Protein AF-A0A0G0U5P7-F1 (afdb_monomer_lite)

Structure (mmCIF, N/CA/C/O backbone):
data_AF-A0A0G0U5P7-F1
#
_entry.id   AF-A0A0G0U5P7-F1
#
loop_
_atom_site.group_PDB
_atom_site.id
_atom_site.type_symbol
_atom_site.label_atom_id
_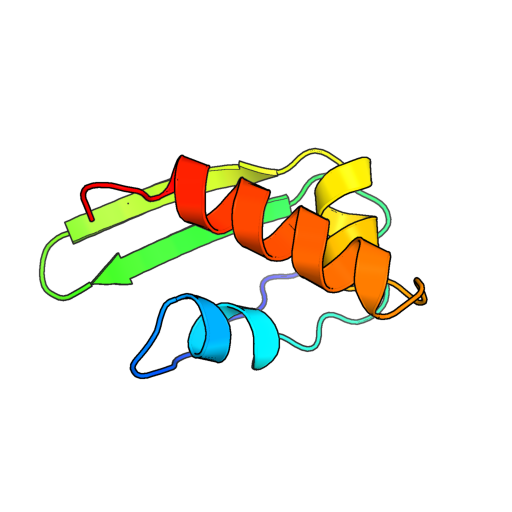atom_site.label_alt_id
_atom_site.label_comp_id
_atom_site.label_asym_id
_atom_site.label_entity_id
_atom_site.label_seq_id
_atom_site.pdbx_PDB_ins_code
_atom_site.Cartn_x
_atom_site.Cartn_y
_atom_site.Cartn_z
_atom_site.occupancy
_atom_site.B_iso_or_equiv
_atom_site.auth_seq_id
_atom_site.auth_comp_id
_atom_site.auth_asym_id
_atom_site.auth_atom_id
_atom_site.pdbx_PDB_model_num
ATOM 1 N N . MET A 1 1 ? -9.753 -6.314 -17.162 1.00 53.91 1 MET A N 1
ATOM 2 C CA . MET A 1 1 ? -9.953 -6.964 -15.845 1.00 53.91 1 MET A CA 1
ATOM 3 C C . MET A 1 1 ? -8.934 -6.406 -14.861 1.00 53.91 1 MET A C 1
ATOM 5 O O . MET A 1 1 ? -7.769 -6.311 -15.222 1.00 53.91 1 MET A O 1
ATOM 9 N N . GLY A 1 2 ? -9.357 -5.975 -13.671 1.00 67.31 2 GLY A N 1
ATOM 10 C CA . GLY A 1 2 ? -8.437 -5.552 -12.606 1.00 67.31 2 GLY A CA 1
ATOM 11 C C . GLY A 1 2 ? -7.972 -6.754 -11.784 1.00 67.31 2 GLY A C 1
ATOM 12 O O . GLY A 1 2 ? -8.765 -7.661 -11.540 1.00 67.31 2 GLY A O 1
ATOM 13 N N . VAL A 1 3 ? -6.706 -6.773 -11.362 1.00 74.38 3 VAL A N 1
ATOM 14 C CA . VAL A 1 3 ? -6.173 -7.832 -10.491 1.00 74.38 3 VAL A CA 1
ATOM 15 C C . VAL A 1 3 ? -6.344 -7.404 -9.038 1.00 74.38 3 VAL A C 1
ATOM 17 O O . VAL A 1 3 ? -5.934 -6.303 -8.665 1.00 74.38 3 VAL A O 1
ATOM 20 N N . ARG A 1 4 ? -6.970 -8.259 -8.226 1.00 77.75 4 ARG A N 1
ATOM 21 C CA . ARG A 1 4 ? -7.139 -8.031 -6.788 1.00 77.75 4 ARG A CA 1
ATOM 22 C C . ARG A 1 4 ? -6.037 -8.746 -6.023 1.00 77.75 4 ARG A C 1
ATOM 24 O O . ARG A 1 4 ? -5.744 -9.905 -6.298 1.00 77.75 4 ARG A O 1
ATOM 31 N N . TYR A 1 5 ? -5.471 -8.047 -5.050 1.00 80.31 5 TYR A N 1
ATOM 32 C CA . TYR A 1 5 ? -4.487 -8.580 -4.120 1.00 80.31 5 TYR A CA 1
ATOM 33 C C . TYR A 1 5 ? -4.993 -8.322 -2.707 1.00 80.31 5 TYR A C 1
ATOM 35 O O . TYR A 1 5 ? -5.469 -7.226 -2.412 1.00 80.31 5 TYR A O 1
ATOM 43 N N . SER A 1 6 ? -4.906 -9.332 -1.853 1.00 77.00 6 SER A N 1
ATOM 44 C CA . SER A 1 6 ? -5.320 -9.263 -0.455 1.00 77.00 6 SER A CA 1
ATOM 45 C C . SER A 1 6 ? -4.149 -9.659 0.428 1.00 77.00 6 SER A C 1
ATOM 47 O O . SER A 1 6 ? -3.484 -10.660 0.167 1.00 77.00 6 SER A O 1
ATOM 49 N N . GLY A 1 7 ? -3.911 -8.868 1.464 1.00 76.25 7 GLY A N 1
ATOM 50 C CA . GLY A 1 7 ? -2.849 -9.057 2.435 1.00 76.25 7 GLY A CA 1
ATOM 51 C C . GLY A 1 7 ? -3.415 -8.761 3.811 1.00 76.25 7 GLY A C 1
ATOM 52 O O . GLY A 1 7 ? -4.247 -7.866 3.969 1.00 76.25 7 GLY A O 1
ATOM 53 N N . SER A 1 8 ? -3.007 -9.544 4.799 1.00 75.19 8 SER A N 1
ATOM 54 C CA . SER A 1 8 ? -3.373 -9.341 6.196 1.00 75.19 8 SER A CA 1
ATOM 55 C C . SER A 1 8 ? -2.128 -9.000 7.009 1.00 75.19 8 SER A C 1
ATOM 57 O O . SER A 1 8 ? -0.992 -9.263 6.604 1.00 75.19 8 SER A O 1
ATOM 59 N N . GLY A 1 9 ? -2.335 -8.353 8.151 1.00 76.38 9 GLY A N 1
ATOM 60 C CA . GLY A 1 9 ? -1.264 -7.999 9.068 1.00 76.38 9 GLY A CA 1
ATOM 61 C C . GLY A 1 9 ? -1.802 -7.327 10.323 1.00 76.38 9 GLY A C 1
ATOM 62 O O . GLY A 1 9 ? -2.848 -6.686 10.296 1.00 76.38 9 GLY A O 1
ATOM 63 N N . ASN A 1 10 ? -1.059 -7.451 11.423 1.00 74.88 10 ASN A N 1
ATOM 64 C CA . ASN A 1 10 ? -1.427 -6.850 12.714 1.00 74.88 10 ASN A CA 1
ATOM 65 C C . ASN A 1 10 ? -1.286 -5.319 12.721 1.00 74.88 10 ASN A C 1
ATOM 67 O O . ASN A 1 10 ? -1.792 -4.647 13.615 1.00 74.88 10 ASN A O 1
ATOM 71 N N . THR A 1 11 ? -0.588 -4.766 11.729 1.00 75.50 11 THR A N 1
ATOM 72 C CA . THR A 1 11 ? -0.475 -3.329 11.485 1.00 75.50 11 THR A CA 1
ATOM 73 C C . THR A 1 11 ? -0.805 -3.040 10.027 1.00 75.50 11 THR A C 1
ATOM 75 O O . THR A 1 11 ? -0.600 -3.887 9.155 1.00 75.50 11 THR A O 1
ATOM 78 N N . VAL A 1 12 ? -1.276 -1.821 9.756 1.00 72.69 12 VAL A N 1
ATOM 79 C CA . VAL A 1 12 ? -1.537 -1.323 8.395 1.00 72.69 12 VAL A CA 1
ATOM 80 C C . VAL A 1 12 ? -0.307 -1.505 7.500 1.00 72.69 12 VAL A C 1
ATOM 82 O O . VAL A 1 12 ? -0.414 -1.969 6.370 1.00 72.69 12 VAL A O 1
ATOM 85 N N . GLU A 1 13 ? 0.876 -1.219 8.041 1.00 73.19 13 GLU A N 1
ATOM 86 C CA . GLU A 1 13 ? 2.156 -1.408 7.361 1.00 73.19 13 GLU A CA 1
ATOM 87 C C . GLU A 1 13 ? 2.399 -2.871 6.971 1.00 73.19 13 GLU A C 1
ATOM 89 O O . GLU A 1 13 ? 2.699 -3.155 5.812 1.00 73.19 13 GLU A O 1
ATOM 94 N N . LYS A 1 14 ? 2.219 -3.818 7.900 1.00 76.19 14 LYS A N 1
ATOM 95 C CA . LYS A 1 14 ? 2.397 -5.249 7.609 1.00 76.19 14 LYS A CA 1
ATOM 96 C C . LYS A 1 14 ? 1.371 -5.762 6.603 1.00 76.19 14 LYS A C 1
ATOM 98 O O . LYS A 1 14 ? 1.726 -6.552 5.738 1.00 76.19 14 LYS A O 1
ATOM 103 N N . ALA A 1 15 ? 0.127 -5.295 6.688 1.00 77.44 15 ALA A N 1
ATOM 104 C CA . ALA A 1 15 ? -0.929 -5.680 5.755 1.00 77.44 15 ALA A CA 1
ATOM 105 C C . ALA A 1 15 ? -0.665 -5.171 4.328 1.00 77.44 15 ALA A C 1
ATOM 107 O O . ALA A 1 15 ? -0.976 -5.858 3.363 1.00 77.44 15 ALA A O 1
ATOM 108 N N . ILE A 1 16 ? -0.071 -3.983 4.183 1.00 75.88 16 ILE A N 1
ATOM 109 C CA . ILE A 1 16 ? 0.278 -3.422 2.872 1.00 75.88 16 ILE A CA 1
ATOM 110 C C . ILE A 1 16 ? 1.559 -4.056 2.330 1.00 75.88 16 ILE A C 1
ATOM 112 O O . ILE A 1 16 ? 1.630 -4.361 1.148 1.00 75.88 16 ILE A O 1
ATOM 116 N N . THR A 1 17 ? 2.573 -4.269 3.166 1.00 74.69 17 THR A N 1
ATOM 117 C CA . THR A 1 17 ? 3.846 -4.872 2.732 1.00 74.69 17 THR A CA 1
ATOM 118 C C . THR A 1 17 ? 3.739 -6.364 2.439 1.00 74.69 17 THR A C 1
ATOM 120 O O . THR A 1 17 ? 4.527 -6.875 1.646 1.00 74.69 17 THR A O 1
ATOM 123 N N . SER A 1 18 ? 2.750 -7.058 3.014 1.00 79.25 18 SER A N 1
ATOM 124 C CA . SER A 1 18 ? 2.425 -8.437 2.640 1.00 79.25 18 SER A CA 1
ATOM 125 C C . SER A 1 18 ? 1.771 -8.543 1.258 1.00 79.25 18 SER A C 1
ATOM 127 O O . SER A 1 18 ? 1.764 -9.623 0.666 1.00 79.25 18 SER A O 1
ATOM 129 N N . LEU A 1 19 ? 1.273 -7.435 0.694 1.00 81.00 19 LEU A N 1
ATOM 130 C CA . LEU A 1 19 ? 0.828 -7.404 -0.694 1.00 81.00 19 LEU A CA 1
ATOM 131 C C . LEU A 1 19 ? 2.048 -7.452 -1.615 1.00 81.00 19 LEU A C 1
ATOM 133 O O . LEU A 1 19 ? 2.864 -6.531 -1.646 1.00 81.00 19 LEU A O 1
ATOM 137 N N . ASN A 1 20 ? 2.120 -8.492 -2.440 1.00 73.94 20 ASN A N 1
ATOM 138 C CA . ASN A 1 20 ? 3.117 -8.603 -3.500 1.00 73.94 20 ASN A CA 1
ATOM 139 C C . ASN A 1 20 ? 2.446 -8.604 -4.882 1.00 73.94 20 ASN A C 1
ATOM 141 O O . ASN A 1 20 ? 2.327 -9.656 -5.520 1.00 73.94 20 ASN A O 1
ATOM 145 N N . PRO A 1 21 ? 1.932 -7.452 -5.346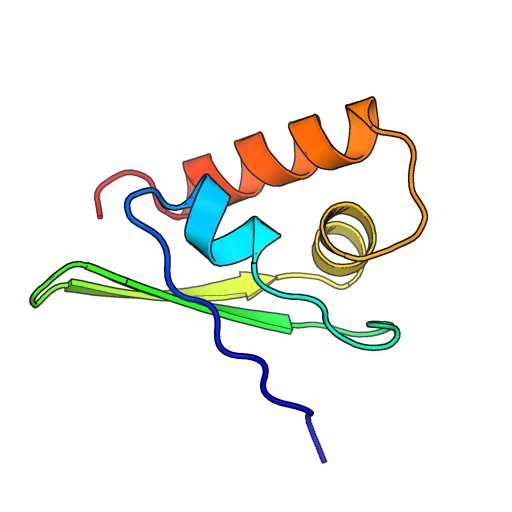 1.00 75.75 21 PRO A N 1
ATOM 146 C CA . PRO A 1 21 ? 1.253 -7.405 -6.621 1.00 75.75 21 PRO A CA 1
ATOM 147 C C . PRO A 1 21 ? 2.249 -7.486 -7.783 1.00 75.75 21 PRO A C 1
ATOM 149 O O . PRO A 1 21 ? 3.235 -6.750 -7.837 1.00 75.75 21 PRO A O 1
ATOM 152 N N . LYS A 1 22 ? 1.979 -8.355 -8.764 1.00 67.25 22 LYS A N 1
ATOM 153 C CA . LYS A 1 22 ? 2.784 -8.426 -9.990 1.00 67.25 22 LYS A CA 1
ATOM 154 C C . LYS A 1 22 ? 2.529 -7.164 -10.820 1.00 67.25 22 LYS A C 1
ATOM 156 O O . LYS A 1 22 ? 1.416 -6.964 -11.292 1.00 67.25 22 LYS A O 1
ATOM 161 N N . ILE A 1 23 ? 3.567 -6.329 -10.952 1.00 63.91 23 ILE A N 1
ATOM 162 C CA . ILE A 1 23 ? 3.684 -5.128 -11.807 1.00 63.91 23 ILE A CA 1
ATOM 163 C C . ILE A 1 23 ? 2.403 -4.281 -11.842 1.00 63.91 23 ILE A C 1
ATOM 165 O O . ILE A 1 23 ? 1.536 -4.447 -12.699 1.00 63.91 23 ILE A O 1
ATOM 169 N N . VAL A 1 24 ? 2.312 -3.292 -10.953 1.00 65.75 24 VAL A N 1
ATOM 170 C CA 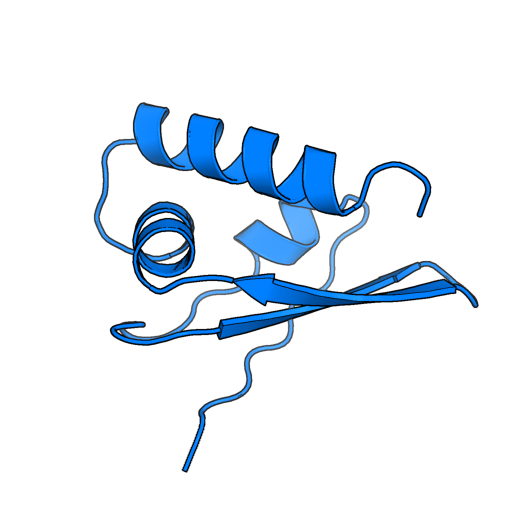. VAL A 1 24 ? 1.171 -2.369 -10.944 1.00 65.75 24 VAL A CA 1
ATOM 171 C C . VAL A 1 24 ? 1.515 -1.097 -11.719 1.00 65.75 24 VAL A C 1
ATOM 173 O O . VAL A 1 24 ? 2.356 -0.306 -11.300 1.00 65.75 24 VAL A O 1
ATOM 176 N N . ARG A 1 25 ? 0.879 -0.908 -12.882 1.00 66.62 25 ARG A N 1
ATOM 177 C CA . ARG A 1 25 ? 1.103 0.243 -13.788 1.00 66.62 25 ARG A CA 1
ATOM 178 C C . ARG A 1 25 ? -0.059 1.242 -13.824 1.00 66.62 25 ARG A C 1
ATOM 180 O O . ARG A 1 25 ? -0.028 2.177 -14.625 1.00 66.62 25 ARG A O 1
ATOM 187 N N . GLY A 1 26 ? -1.076 1.048 -12.987 1.00 79.31 26 GLY A N 1
ATOM 188 C CA . GLY A 1 26 ? -2.324 1.814 -13.008 1.00 79.31 26 GLY A CA 1
ATOM 189 C C . GLY A 1 26 ? -2.750 2.326 -11.636 1.00 79.31 26 GLY A C 1
ATOM 190 O O . GLY A 1 26 ? -1.985 2.287 -10.675 1.00 79.31 26 GLY A O 1
ATOM 191 N N . MET A 1 27 ? -3.985 2.821 -11.567 1.00 82.06 27 MET A N 1
ATOM 192 C CA . MET A 1 27 ? -4.640 3.144 -10.299 1.00 82.06 27 MET A CA 1
ATOM 193 C C . MET A 1 27 ? -4.915 1.865 -9.505 1.00 82.06 27 MET A C 1
ATOM 195 O O . MET A 1 27 ? -5.124 0.798 -10.084 1.00 82.06 27 MET A O 1
ATOM 199 N N . GLY A 1 28 ? -4.925 1.984 -8.183 1.00 83.00 28 GLY A N 1
ATOM 200 C CA . GLY A 1 28 ? -5.241 0.893 -7.271 1.00 83.00 28 GLY A CA 1
ATOM 201 C C . GLY A 1 28 ? -6.350 1.309 -6.322 1.00 83.00 28 GLY A C 1
ATOM 202 O O . GLY A 1 28 ? -6.447 2.476 -5.957 1.00 83.00 28 GLY A O 1
ATOM 203 N N . VAL A 1 29 ? -7.181 0.364 -5.904 1.00 85.38 29 VAL A N 1
ATOM 204 C CA . VAL A 1 29 ? -8.080 0.564 -4.765 1.00 85.38 29 VAL A CA 1
ATOM 205 C C . VAL A 1 29 ? -7.452 -0.160 -3.588 1.00 85.38 29 VAL A C 1
ATOM 207 O O . VAL A 1 29 ? -7.190 -1.358 -3.676 1.00 85.38 29 VAL A O 1
ATOM 210 N N . LEU A 1 30 ? -7.164 0.577 -2.517 1.00 86.38 30 LEU A N 1
ATOM 211 C CA . LEU A 1 30 ? -6.693 0.010 -1.265 1.00 86.38 30 LEU A CA 1
ATOM 212 C C . LEU A 1 30 ? -7.851 -0.002 -0.273 1.00 86.38 30 LEU A C 1
ATOM 214 O O . LEU A 1 30 ? -8.370 1.048 0.111 1.00 86.38 30 LEU A O 1
ATOM 218 N N . THR A 1 31 ? -8.229 -1.206 0.131 1.00 87.19 31 THR A N 1
ATOM 219 C CA . THR A 1 31 ? -9.261 -1.459 1.131 1.00 87.19 31 THR A CA 1
ATOM 220 C C . THR A 1 31 ? -8.580 -1.929 2.409 1.00 87.19 31 THR A C 1
ATOM 222 O O . THR A 1 31 ? -7.815 -2.891 2.388 1.00 87.19 31 THR A O 1
ATOM 225 N N . LEU A 1 32 ? -8.847 -1.236 3.513 1.00 86.50 32 LEU A N 1
ATOM 226 C CA . LEU A 1 32 ? -8.352 -1.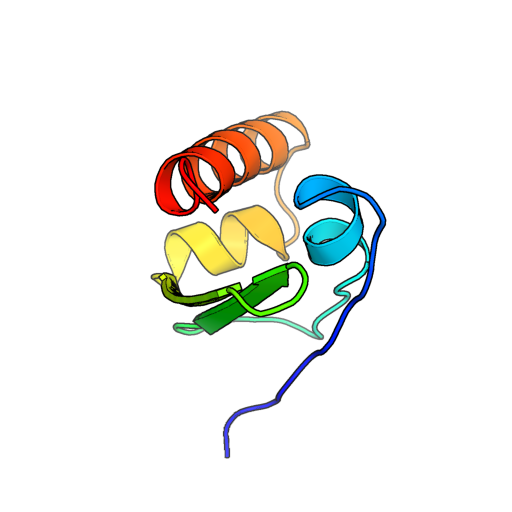568 4.844 1.00 86.50 32 LEU A CA 1
ATOM 227 C C . LEU A 1 32 ? -9.528 -1.883 5.757 1.00 86.50 32 LEU A C 1
ATOM 229 O O . LEU A 1 32 ? -10.461 -1.088 5.891 1.00 86.50 32 LEU A O 1
ATOM 233 N N . GLU A 1 33 ? -9.457 -3.048 6.387 1.00 85.44 33 GLU A N 1
ATOM 234 C CA . GLU A 1 33 ? -10.471 -3.557 7.302 1.00 85.44 33 GLU A CA 1
ATOM 235 C C . GLU A 1 33 ? -9.839 -3.777 8.680 1.00 85.44 33 GLU A C 1
ATOM 237 O O . GLU A 1 33 ? -8.824 -4.460 8.815 1.00 85.44 33 GLU A O 1
ATOM 242 N N . ARG A 1 34 ? -10.427 -3.164 9.713 1.00 83.12 34 ARG A N 1
ATOM 243 C CA . ARG A 1 34 ? -10.027 -3.302 11.118 1.00 83.12 34 ARG A CA 1
ATOM 244 C C . ARG A 1 34 ? -11.273 -3.556 11.965 1.00 83.12 34 ARG A C 1
ATOM 246 O O . ARG A 1 34 ? -12.018 -2.633 12.298 1.00 83.12 34 ARG A O 1
ATOM 253 N N . GLY A 1 35 ? -11.513 -4.820 12.314 1.00 83.50 35 GLY A N 1
ATOM 254 C CA . GLY A 1 35 ? -12.725 -5.227 13.030 1.00 83.50 35 GLY A CA 1
ATOM 255 C C . GLY A 1 35 ? -13.982 -4.906 12.215 1.00 83.50 35 GLY A C 1
ATOM 256 O O . GLY A 1 35 ? -14.141 -5.410 11.111 1.00 83.50 35 GLY A O 1
ATOM 257 N N . ARG A 1 36 ? -14.864 -4.043 12.740 1.00 82.19 36 ARG A N 1
ATOM 258 C CA . ARG A 1 36 ? -16.086 -3.590 12.041 1.00 82.19 36 ARG A CA 1
ATOM 259 C C . ARG A 1 36 ? -15.879 -2.366 11.142 1.00 82.19 36 ARG A C 1
ATOM 261 O O . ARG A 1 36 ? -16.805 -1.962 10.445 1.00 82.19 36 ARG A O 1
ATOM 268 N N . LYS A 1 37 ? -14.699 -1.741 11.173 1.00 83.56 37 LYS A N 1
ATOM 269 C CA . LYS A 1 37 ? -14.408 -0.556 10.363 1.00 83.56 37 LYS A CA 1
ATOM 270 C C . LYS A 1 37 ? -13.753 -0.974 9.055 1.00 83.56 37 LYS A C 1
ATOM 272 O O . LYS A 1 37 ? -12.690 -1.590 9.060 1.00 83.56 37 LYS A O 1
ATOM 277 N N . LYS A 1 38 ? -14.363 -0.579 7.943 1.00 87.06 38 LYS A N 1
ATOM 278 C CA . LYS A 1 38 ? -13.830 -0.739 6.591 1.00 87.06 38 LYS A CA 1
ATOM 279 C C . LYS A 1 38 ? -13.660 0.634 5.965 1.00 87.06 38 LYS A C 1
ATOM 281 O O . LYS A 1 38 ? -14.570 1.458 6.031 1.00 87.06 38 LYS A O 1
ATOM 286 N N . ARG A 1 39 ? -12.505 0.892 5.359 1.00 88.06 39 ARG A N 1
ATOM 287 C CA . ARG A 1 39 ? -12.266 2.123 4.602 1.00 88.06 39 ARG A CA 1
ATOM 288 C C . ARG A 1 39 ? -11.554 1.800 3.314 1.00 88.06 39 ARG A C 1
ATOM 290 O O . ARG A 1 39 ? -10.622 1.003 3.282 1.00 88.06 39 ARG A O 1
ATOM 297 N N . GLU A 1 40 ? -12.001 2.460 2.263 1.00 89.00 40 GLU A N 1
ATOM 298 C CA . GLU A 1 40 ? -11.488 2.273 0.917 1.00 89.00 40 GLU A CA 1
ATOM 299 C C . GLU A 1 40 ? -10.943 3.604 0.418 1.00 89.00 40 GLU A C 1
ATOM 301 O O . GLU A 1 40 ? -11.540 4.665 0.632 1.00 89.00 40 GLU A O 1
ATOM 306 N N . LYS A 1 41 ? -9.770 3.559 -0.208 1.00 88.94 41 LYS A N 1
ATOM 307 C CA . LYS A 1 41 ? -9.145 4.719 -0.835 1.00 88.94 41 LYS A CA 1
ATOM 308 C C . LYS A 1 41 ? -8.631 4.343 -2.209 1.00 88.94 41 LYS A C 1
ATOM 310 O O . LYS A 1 41 ? -8.009 3.300 -2.399 1.00 88.94 41 LYS A O 1
ATOM 315 N N . ILE A 1 42 ? -8.867 5.236 -3.159 1.00 87.44 42 ILE A N 1
ATOM 316 C CA . ILE A 1 42 ? -8.285 5.139 -4.490 1.00 87.44 42 ILE A CA 1
ATOM 317 C C . ILE A 1 42 ? -6.871 5.708 -4.406 1.00 87.44 42 ILE A C 1
ATOM 319 O O . ILE A 1 42 ? -6.667 6.858 -4.017 1.00 87.44 42 ILE A O 1
ATOM 323 N N . LEU A 1 43 ? -5.893 4.888 -4.761 1.00 88.81 43 LEU A N 1
ATOM 324 C CA . LEU A 1 43 ? -4.499 5.266 -4.880 1.00 88.81 43 LEU A CA 1
ATOM 325 C C . LEU A 1 43 ? -4.201 5.589 -6.343 1.00 88.81 43 LEU A C 1
ATOM 327 O O . LEU A 1 43 ? -4.481 4.802 -7.253 1.00 88.81 43 LEU A O 1
ATOM 331 N N . ASN A 1 44 ? -3.600 6.753 -6.569 1.00 88.12 44 ASN A N 1
ATOM 332 C CA . ASN A 1 44 ? -3.148 7.134 -7.897 1.00 88.12 44 ASN A CA 1
ATOM 333 C C . ASN A 1 44 ? -1.968 6.255 -8.355 1.00 88.12 44 ASN A C 1
ATOM 335 O O . ASN A 1 44 ? -1.278 5.619 -7.553 1.00 88.12 44 ASN A O 1
ATOM 339 N N . LYS A 1 45 ? -1.711 6.253 -9.666 1.00 86.62 45 LYS A N 1
ATOM 340 C CA . LYS A 1 45 ? -0.646 5.450 -10.284 1.00 86.62 45 LYS A CA 1
ATOM 341 C C . LYS A 1 45 ? 0.727 5.675 -9.638 1.00 86.62 45 LYS A C 1
ATOM 343 O O . LYS A 1 45 ? 1.460 4.716 -9.424 1.00 86.62 45 LYS A O 1
ATOM 348 N N . PHE A 1 46 ? 1.071 6.918 -9.302 1.00 87.50 46 PHE A N 1
ATOM 349 C CA . PHE A 1 46 ? 2.364 7.245 -8.695 1.00 87.50 46 PHE A CA 1
ATOM 350 C C . PHE A 1 46 ? 2.534 6.622 -7.311 1.00 87.50 46 PHE A C 1
ATOM 352 O O . PHE A 1 46 ? 3.576 6.037 -7.027 1.00 87.50 46 PHE A O 1
ATOM 359 N N . LEU A 1 47 ? 1.514 6.718 -6.460 1.00 88.00 47 LEU A N 1
ATOM 360 C CA . LEU A 1 47 ? 1.544 6.174 -5.110 1.00 88.00 47 LEU A CA 1
ATOM 361 C C . LEU A 1 47 ? 1.605 4.647 -5.153 1.00 88.00 47 LEU A C 1
ATOM 363 O O . LEU A 1 47 ? 2.444 4.048 -4.495 1.00 88.00 47 LEU A O 1
ATOM 367 N N . VAL A 1 48 ? 0.809 4.026 -6.020 1.00 87.19 48 VAL A N 1
ATOM 368 C CA . VAL A 1 48 ? 0.835 2.579 -6.262 1.00 87.19 48 VAL A CA 1
ATOM 369 C C . VAL A 1 48 ? 2.216 2.098 -6.725 1.00 87.19 48 VAL A C 1
ATOM 371 O O . VAL A 1 48 ? 2.747 1.130 -6.181 1.00 87.19 48 VAL A O 1
ATOM 374 N N . MET A 1 49 ? 2.838 2.797 -7.679 1.00 86.38 49 MET A N 1
ATOM 375 C CA . MET A 1 49 ? 4.192 2.476 -8.138 1.00 86.38 49 MET A CA 1
ATOM 376 C C . MET A 1 49 ? 5.248 2.687 -7.049 1.00 86.38 49 MET A C 1
ATOM 378 O O . MET A 1 49 ? 6.198 1.915 -6.974 1.00 86.38 49 MET A O 1
ATOM 382 N N . ARG A 1 50 ? 5.100 3.697 -6.185 1.00 88.75 50 ARG A N 1
ATOM 383 C CA . ARG A 1 50 ? 6.027 3.905 -5.063 1.00 88.75 50 ARG A CA 1
ATOM 384 C C . ARG A 1 50 ? 5.868 2.853 -3.964 1.00 88.75 50 ARG A C 1
ATOM 386 O O . ARG A 1 50 ? 6.852 2.510 -3.326 1.00 88.75 50 ARG A O 1
ATOM 393 N N . LEU A 1 51 ? 4.664 2.323 -3.756 1.00 85.81 51 LEU A N 1
ATOM 394 C CA . LEU A 1 51 ? 4.404 1.273 -2.767 1.00 85.81 51 LEU A CA 1
ATOM 395 C C . LEU A 1 51 ? 4.917 -0.094 -3.229 1.00 85.81 51 LEU A C 1
ATOM 397 O O . LEU A 1 51 ? 5.589 -0.790 -2.472 1.00 85.81 51 LEU A O 1
ATOM 401 N N . PHE A 1 52 ? 4.610 -0.463 -4.475 1.00 84.62 52 PHE A N 1
ATOM 402 C CA . PHE A 1 52 ? 4.771 -1.836 -4.964 1.00 84.62 52 PHE A CA 1
ATOM 403 C C . PHE A 1 52 ? 5.758 -1.985 -6.128 1.00 84.62 52 PHE A C 1
ATOM 405 O O . PHE A 1 52 ? 6.042 -3.098 -6.562 1.00 84.62 52 PHE A O 1
ATOM 412 N N . GLY A 1 53 ? 6.283 -0.883 -6.661 1.00 81.94 53 GLY A N 1
ATOM 413 C CA . GLY A 1 53 ? 7.274 -0.901 -7.732 1.00 81.94 53 GLY A CA 1
ATOM 414 C C . GLY A 1 53 ? 8.711 -1.088 -7.241 1.00 81.94 53 GLY A C 1
ATOM 415 O O . GLY A 1 53 ? 9.014 -1.108 -6.041 1.00 81.94 53 GLY A O 1
ATOM 416 N N . GLN A 1 54 ? 9.624 -1.188 -8.208 1.00 82.00 54 GLN A N 1
ATOM 417 C CA . GLN A 1 54 ? 11.068 -1.145 -7.976 1.00 82.00 54 GLN A CA 1
ATOM 418 C C . GLN A 1 54 ? 11.514 0.309 -7.772 1.00 82.00 54 GLN A C 1
ATOM 420 O O . GLN A 1 54 ? 11.989 0.970 -8.688 1.00 82.00 54 GLN A O 1
ATOM 425 N N . VAL A 1 55 ? 11.309 0.824 -6.562 1.00 83.94 55 VAL A N 1
ATOM 426 C CA . VAL A 1 55 ? 11.784 2.147 -6.135 1.00 83.94 55 VAL A CA 1
ATOM 427 C C . VAL A 1 55 ? 12.704 2.016 -4.921 1.00 83.94 55 VAL A C 1
ATOM 429 O O . VAL A 1 55 ? 12.675 1.001 -4.219 1.00 83.94 55 VAL A O 1
ATOM 432 N N . SER A 1 56 ? 13.508 3.051 -4.660 1.00 87.38 56 SER A N 1
ATOM 433 C CA . SER A 1 56 ? 14.390 3.105 -3.489 1.00 87.38 56 SER A CA 1
ATOM 434 C C . SER A 1 56 ? 13.612 2.958 -2.176 1.00 87.38 56 SER A C 1
ATOM 436 O O . SER A 1 56 ? 12.458 3.378 -2.065 1.00 87.38 56 SER A O 1
ATOM 438 N N . ARG A 1 57 ? 14.265 2.391 -1.153 1.00 85.88 57 ARG A N 1
ATOM 439 C CA . ARG A 1 57 ? 13.676 2.173 0.181 1.00 85.88 57 ARG A CA 1
ATOM 440 C C . ARG A 1 57 ? 13.076 3.451 0.775 1.00 85.88 57 ARG A C 1
ATOM 442 O O . ARG A 1 57 ? 11.952 3.427 1.257 1.00 85.88 57 ARG A O 1
ATOM 449 N N . PHE A 1 58 ? 13.779 4.572 0.638 1.00 88.19 58 PHE A N 1
ATOM 450 C CA . PHE A 1 58 ? 13.312 5.884 1.087 1.00 88.19 58 PHE A CA 1
ATOM 451 C C . PHE A 1 58 ? 11.980 6.301 0.439 1.00 88.19 58 PHE A C 1
ATOM 453 O O . PHE A 1 58 ? 11.057 6.746 1.117 1.00 88.19 58 PHE A O 1
ATOM 460 N N . ASN A 1 59 ? 11.831 6.091 -0.873 1.00 87.56 59 ASN A N 1
ATOM 461 C CA . ASN A 1 59 ? 10.584 6.398 -1.573 1.00 87.56 59 ASN A CA 1
ATOM 462 C C . ASN A 1 59 ? 9.429 5.483 -1.144 1.00 87.56 59 ASN A C 1
ATOM 464 O O . ASN A 1 59 ? 8.285 5.944 -1.090 1.00 87.56 59 ASN A O 1
ATOM 468 N N . LYS A 1 60 ? 9.717 4.216 -0.806 1.00 86.31 60 LYS A N 1
ATOM 469 C CA . LYS A 1 60 ? 8.718 3.308 -0.220 1.00 86.31 60 LYS A CA 1
ATOM 470 C C . LYS A 1 60 ? 8.246 3.815 1.138 1.00 86.31 60 LYS A C 1
ATOM 472 O O . LYS A 1 60 ? 7.044 3.894 1.361 1.00 86.31 60 LYS A O 1
ATOM 477 N N . GLU A 1 61 ? 9.166 4.238 2.003 1.00 87.31 61 GLU A N 1
ATOM 478 C CA . GLU A 1 61 ? 8.835 4.769 3.332 1.00 87.31 61 GLU A CA 1
ATOM 479 C C . GLU A 1 61 ? 7.985 6.046 3.262 1.00 87.31 61 GLU A C 1
ATOM 481 O O . GLU A 1 61 ? 7.011 6.183 4.004 1.00 87.31 61 GLU A O 1
ATOM 486 N N . ILE A 1 62 ? 8.292 6.967 2.340 1.00 89.50 62 ILE A N 1
ATOM 487 C CA . ILE A 1 62 ? 7.456 8.158 2.108 1.00 89.50 62 ILE A CA 1
ATOM 488 C C . ILE A 1 62 ? 6.047 7.748 1.675 1.00 89.50 62 ILE A C 1
ATOM 490 O O . ILE A 1 62 ? 5.060 8.236 2.228 1.00 89.50 62 ILE A O 1
ATOM 494 N N . ALA A 1 63 ? 5.944 6.839 0.702 1.00 88.69 63 ALA A N 1
ATOM 495 C CA . ALA A 1 63 ? 4.658 6.351 0.221 1.00 88.69 63 ALA A CA 1
ATOM 496 C C . ALA A 1 63 ? 3.857 5.663 1.336 1.00 88.69 63 ALA A C 1
ATOM 498 O O . ALA A 1 63 ? 2.648 5.870 1.434 1.00 88.69 63 ALA A O 1
ATOM 499 N N . TRP A 1 64 ? 4.517 4.914 2.222 1.00 86.06 64 TRP A N 1
ATOM 500 C CA . TRP A 1 64 ? 3.881 4.317 3.396 1.00 86.06 64 TRP A CA 1
ATOM 501 C C . TRP A 1 64 ? 3.337 5.361 4.353 1.00 86.06 64 TRP A C 1
ATOM 503 O O . TRP A 1 64 ? 2.176 5.266 4.740 1.00 86.06 64 TRP A O 1
ATOM 513 N N . LYS A 1 65 ? 4.130 6.376 4.712 1.00 88.12 65 LYS A N 1
ATOM 514 C CA . LYS A 1 65 ? 3.663 7.461 5.586 1.00 88.12 65 LYS A CA 1
ATOM 515 C C . LYS A 1 65 ? 2.448 8.164 4.988 1.00 88.12 65 LYS A C 1
ATOM 517 O O . LYS A 1 65 ? 1.476 8.404 5.700 1.00 88.12 65 LYS A O 1
ATOM 522 N N . GLN A 1 66 ? 2.476 8.417 3.682 1.00 88.94 66 GLN A N 1
ATOM 523 C CA . GLN A 1 66 ? 1.369 9.041 2.967 1.00 88.94 66 GLN A CA 1
ATOM 524 C C . GLN A 1 66 ? 0.103 8.172 2.996 1.00 88.94 66 GLN A C 1
ATOM 526 O O . GLN A 1 66 ? -0.975 8.674 3.303 1.00 88.94 66 GLN A O 1
ATOM 531 N N . VAL A 1 67 ? 0.216 6.867 2.734 1.00 87.81 67 VAL A N 1
ATOM 532 C CA . VAL A 1 67 ? -0.927 5.947 2.840 1.00 87.81 67 VAL A CA 1
ATOM 533 C C . VAL A 1 67 ? -1.427 5.865 4.277 1.00 87.81 67 VAL A C 1
ATOM 535 O O . VAL A 1 67 ? -2.625 5.963 4.506 1.00 87.81 67 VAL A O 1
ATOM 538 N N . ASN A 1 68 ? -0.537 5.753 5.261 1.00 86.56 68 ASN A N 1
ATOM 539 C CA . ASN A 1 68 ? -0.929 5.667 6.663 1.00 86.56 68 ASN A CA 1
ATOM 540 C C . ASN A 1 68 ? -1.728 6.906 7.100 1.00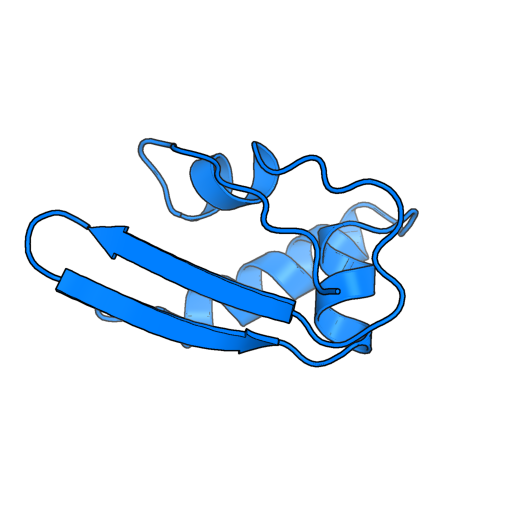 86.56 68 ASN A C 1
ATOM 542 O O . ASN A 1 68 ? -2.764 6.772 7.745 1.00 86.56 68 ASN A O 1
ATOM 546 N N . GLN A 1 69 ? -1.322 8.104 6.662 1.00 87.12 69 GLN A N 1
ATOM 547 C CA . GLN A 1 69 ? -2.094 9.335 6.863 1.00 87.12 69 GLN A CA 1
ATOM 548 C C . GLN A 1 69 ? -3.499 9.265 6.242 1.00 87.12 69 GLN A C 1
ATOM 550 O O . GLN A 1 69 ? -4.464 9.683 6.875 1.00 87.12 69 GLN A O 1
ATOM 555 N N . MET A 1 70 ? -3.660 8.674 5.051 1.00 86.19 70 MET A N 1
ATOM 556 C CA . MET A 1 70 ? -4.981 8.515 4.413 1.00 86.19 70 MET A CA 1
ATOM 557 C C . MET A 1 70 ? -5.948 7.627 5.211 1.00 86.19 70 MET A C 1
ATOM 559 O O . MET A 1 70 ? -7.169 7.759 5.060 1.00 86.19 70 MET A O 1
ATOM 563 N N . PHE A 1 71 ? -5.413 6.725 6.036 1.00 84.56 71 PHE A N 1
ATOM 564 C CA . PHE A 1 71 ? -6.175 5.804 6.879 1.00 84.56 71 PHE A CA 1
ATOM 565 C C . PHE A 1 71 ? -6.125 6.159 8.372 1.00 84.56 71 PHE A C 1
ATOM 567 O O . PHE A 1 71 ? -6.678 5.412 9.178 1.00 84.56 71 PHE A O 1
ATOM 574 N N . GLN A 1 72 ? -5.559 7.312 8.755 1.00 80.50 72 GLN A N 1
ATOM 575 C CA . GLN A 1 72 ? -5.640 7.795 10.135 1.00 80.50 72 GLN A CA 1
ATOM 576 C C . GLN A 1 72 ? -7.109 7.882 10.588 1.00 80.50 72 GLN A C 1
ATOM 578 O O . GLN A 1 72 ? -7.990 8.334 9.846 1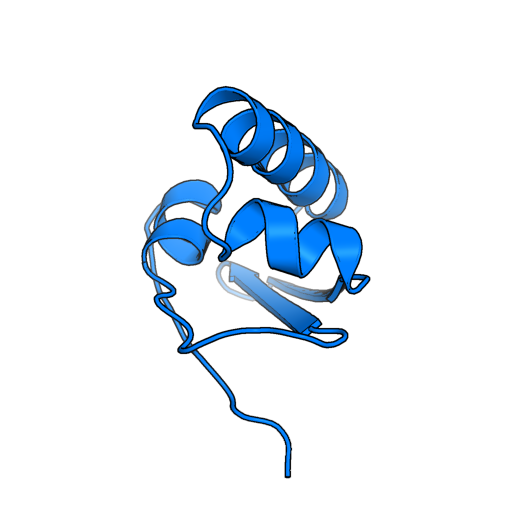.00 80.50 72 GLN A O 1
ATOM 583 N N . GLY A 1 73 ? -7.369 7.390 11.802 1.00 70.06 73 GLY A N 1
ATOM 584 C CA . GLY A 1 73 ? -8.709 7.297 12.395 1.00 70.06 73 GLY A CA 1
ATOM 585 C C . GLY A 1 73 ? -9.439 5.961 12.188 1.00 70.06 73 GLY A C 1
ATOM 586 O O . GLY A 1 73 ? -10.569 5.821 12.671 1.00 70.06 73 GLY A O 1
ATOM 587 N N . LEU A 1 74 ? -8.823 4.981 11.505 1.00 66.00 74 LEU A N 1
ATOM 588 C CA . LEU A 1 74 ? -9.345 3.609 11.430 1.00 66.00 74 LEU A CA 1
ATOM 589 C C . LEU A 1 74 ? -9.089 2.803 12.716 1.00 66.00 74 LEU A C 1
ATOM 591 O O . LEU A 1 74 ? -7.920 2.478 13.033 1.00 66.00 74 LEU A O 1
#

pLDDT: mean 81.26, std 7.52, range [53.91, 89.5]

Foldseek 3Di:
DDDDWFADDPDPVRRLLRTADDDQQAKDWDWDDDPPDIDIDIHGRVLVCQCHNPDDPVSNVVSVVVVVVVVPPD

Secondary structure (DSSP, 8-state):
-PPP-----SSHHHHHHT---S---S-EEEEEEETTEEEEEEEPHHHHHHHHSS--HHHHHHHHHHHHHHTTT-

Sequence (74 aa):
MGVRYSGSGNTVEKAITSLNPKIVRGMGVLTLERGRKKREKILNKFLVMRLFGQVSRFNKEIAWKQVNQMFQGL

Radius of gyration: 11.72 Å; chains: 1; bounding box: 30×19×29 Å